Protein AF-A0A7C1CQV9-F1 (afdb_monomer)

Mean predicted aligned error: 13.87 Å

pLDDT: mean 83.76, std 14.32, range [41.75, 97.81]

Solvent-accessible surface area (backbone atoms only — not comparable to full-atom values): 8283 Å² total; per-residue (Å²): 138,82,91,84,84,80,84,78,80,85,78,78,76,77,83,82,77,67,69,61,56,64,52,52,55,51,50,52,54,51,50,52,50,51,52,53,53,49,50,49,51,52,50,48,46,59,56,59,54,47,44,45,69,68,44,59,84,56,42,35,58,52,53,32,51,52,46,27,70,76,68,66,46,50,72,71,54,33,54,54,48,32,52,50,39,46,56,49,49,54,55,48,54,51,51,48,61,68,47,44,63,57,54,52,51,52,52,52,49,52,50,51,60,52,43,72,77,42,54,74,76,52,31,59,57,44,52,65,50,46,56,58,50,46,49,67,78,54,56,81,80,129

Secondary structure (DSSP, 8-state):
------PPP---PPP---THHHHHHHHHHHHHHHHHHHHHHHHHIIIIIHHHHH-GGGHHHHHHHHHHHHHT--HHHHHHHHHHHHHHHHHHHHHHHHHHHHHHHHHHHHHHHHHHHS-HHHHHHHHHHHHHHHHHHSPPP-

Sequence (142 aa):
MNENTESMPATLAPPRRSWIRPLISGLIILFCGIIIGGATVLWFISSHVLEGLRTPEIVPQRLTNVMQHRLNLTPEQADRVLEIHNKYLERFLERRRQARPNIEKELDALQAEINAVLTPEQAEKWDKRFSRFRSLVLPPLP

Radius of gyration: 32.41 Å; Cα contacts (8 Å, |Δi|>4): 39; chains: 1; bounding box: 62×105×51 Å

Foldseek 3Di:
DDDDDDDDDPDDDDDPPPPVVVVVVVVVVVVVVCVVVVVVVVCCCVPPVVVCVVCVVCVLVVVLVVCCVVVVDDPVRSVVSSVVSVVVSVVV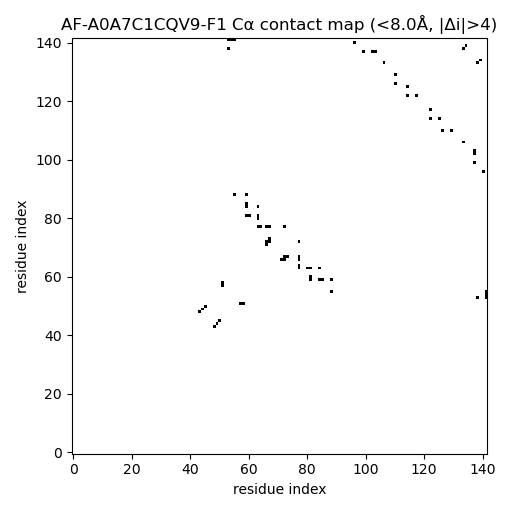LVVLVVCVVVVVVVLVVVLVVVLVPDDPVVNVVVVVVSVVVCCVVNPDRD

Structure (mmCIF, N/CA/C/O backbone):
data_AF-A0A7C1CQV9-F1
#
_entry.id   AF-A0A7C1CQV9-F1
#
loop_
_atom_site.group_PDB
_atom_site.id
_atom_site.type_symbol
_atom_site.label_atom_id
_atom_site.label_alt_id
_atom_site.label_comp_id
_atom_site.label_asym_id
_atom_site.label_entity_id
_atom_site.label_seq_id
_atom_site.pdbx_PDB_ins_code
_atom_site.Cartn_x
_atom_site.Cartn_y
_atom_site.Cartn_z
_atom_site.occupancy
_atom_site.B_iso_or_equiv
_atom_site.auth_seq_id
_atom_site.auth_comp_id
_atom_site.auth_asym_id
_atom_site.auth_atom_id
_atom_site.pdbx_PDB_model_num
ATOM 1 N N . MET A 1 1 ? 41.561 91.132 -11.838 1.00 41.75 1 MET A N 1
ATOM 2 C CA . MET A 1 1 ? 40.173 91.556 -11.590 1.00 41.75 1 MET A CA 1
ATOM 3 C C . MET A 1 1 ? 39.286 90.336 -11.785 1.00 41.75 1 MET A C 1
ATOM 5 O O . MET A 1 1 ? 39.268 89.805 -12.885 1.00 41.75 1 MET A O 1
ATOM 9 N N . ASN A 1 2 ? 38.629 89.935 -10.696 1.00 42.66 2 ASN A N 1
ATOM 10 C CA . ASN A 1 2 ? 37.432 89.095 -10.579 1.00 42.66 2 ASN A CA 1
ATOM 11 C C . ASN A 1 2 ? 37.582 87.568 -10.689 1.00 42.66 2 ASN A C 1
ATOM 13 O O . ASN A 1 2 ? 37.458 86.964 -11.749 1.00 42.66 2 ASN A O 1
ATOM 17 N N . GLU A 1 3 ? 37.772 86.987 -9.502 1.00 53.38 3 GLU A N 1
ATOM 18 C CA . GLU A 1 3 ? 37.253 85.689 -9.072 1.00 53.38 3 GLU A CA 1
ATOM 19 C C . GLU A 1 3 ? 35.739 85.613 -9.320 1.00 53.38 3 GLU A C 1
ATOM 21 O O . GLU A 1 3 ? 35.037 86.584 -9.042 1.00 53.38 3 GLU A O 1
ATOM 26 N N . ASN A 1 4 ? 35.267 84.489 -9.874 1.00 59.41 4 ASN A N 1
ATOM 27 C CA . ASN A 1 4 ? 33.981 83.831 -9.599 1.00 59.41 4 ASN A CA 1
ATOM 28 C C . ASN A 1 4 ? 33.737 82.749 -10.662 1.00 59.41 4 ASN A C 1
ATOM 30 O O . ASN A 1 4 ? 33.369 83.041 -11.799 1.00 59.41 4 ASN A O 1
ATOM 34 N N . THR A 1 5 ? 33.899 81.479 -10.293 1.00 54.16 5 THR A N 1
ATOM 35 C CA . THR A 1 5 ? 33.210 80.381 -10.985 1.00 54.16 5 THR A CA 1
ATOM 36 C C . THR A 1 5 ? 32.792 79.347 -9.947 1.00 54.16 5 THR A C 1
ATOM 38 O O . THR A 1 5 ? 33.559 78.484 -9.535 1.00 54.16 5 THR A O 1
ATOM 41 N N . GLU A 1 6 ? 31.586 79.595 -9.446 1.00 54.78 6 GLU A N 1
ATOM 42 C CA . GLU A 1 6 ? 30.568 78.678 -8.932 1.00 54.78 6 GLU A CA 1
ATOM 43 C C . GLU A 1 6 ? 30.984 77.219 -8.680 1.00 54.78 6 GLU A C 1
ATOM 45 O O . GLU A 1 6 ? 31.239 76.428 -9.589 1.00 54.78 6 GLU A O 1
ATOM 50 N N . SER A 1 7 ? 30.937 76.834 -7.406 1.00 59.88 7 SER A N 1
ATOM 51 C CA . SER A 1 7 ? 30.904 75.446 -6.964 1.00 59.88 7 SER A CA 1
ATOM 52 C C . SER A 1 7 ? 29.598 74.773 -7.408 1.00 59.88 7 SER A C 1
ATOM 54 O O . SER A 1 7 ? 28.506 75.140 -6.974 1.00 59.88 7 SER A O 1
ATOM 56 N N . MET A 1 8 ? 29.696 73.741 -8.249 1.00 56.47 8 MET A N 1
ATOM 57 C CA . MET A 1 8 ? 28.555 72.870 -8.539 1.00 56.47 8 MET A CA 1
ATOM 58 C C . MET A 1 8 ? 28.163 72.061 -7.289 1.00 56.47 8 MET A C 1
ATOM 60 O O . MET A 1 8 ? 29.043 71.493 -6.634 1.00 56.47 8 MET A O 1
ATOM 64 N N . PRO A 1 9 ? 26.866 71.947 -6.952 1.00 56.81 9 PRO A N 1
ATOM 65 C CA . PRO A 1 9 ? 26.432 71.131 -5.830 1.00 56.81 9 PRO A CA 1
ATOM 66 C C . PRO A 1 9 ? 26.601 69.648 -6.172 1.00 56.81 9 PRO A C 1
ATOM 68 O O . PRO A 1 9 ? 26.107 69.163 -7.190 1.00 56.81 9 PRO A O 1
ATOM 71 N N . ALA A 1 10 ? 27.284 68.912 -5.297 1.00 58.69 10 ALA A N 1
ATOM 72 C CA . ALA A 1 10 ? 27.374 67.462 -5.368 1.00 58.69 10 ALA A CA 1
ATOM 73 C C . ALA A 1 10 ? 25.968 66.844 -5.250 1.00 58.69 10 ALA A C 1
ATOM 75 O O . ALA A 1 10 ? 25.381 66.784 -4.169 1.00 58.69 10 ALA A O 1
ATOM 76 N N . THR A 1 11 ? 25.414 66.371 -6.365 1.00 56.12 11 THR A N 1
ATOM 77 C CA . THR A 1 11 ? 24.200 65.550 -6.385 1.00 56.12 11 THR A CA 1
ATOM 78 C C . THR A 1 11 ? 24.489 64.189 -5.754 1.00 56.12 11 THR A C 1
ATOM 80 O O . THR A 1 11 ? 25.087 63.313 -6.378 1.00 56.12 11 THR A O 1
ATOM 83 N N . LEU A 1 12 ? 24.053 63.999 -4.507 1.00 59.16 12 LEU A N 1
ATOM 84 C CA . LEU A 1 12 ? 24.010 62.695 -3.850 1.00 59.16 12 LEU A CA 1
ATOM 85 C C . LEU A 1 12 ? 22.932 61.832 -4.525 1.00 59.16 12 LEU A C 1
ATOM 87 O O . LEU A 1 12 ? 21.737 62.086 -4.376 1.00 59.16 12 LEU A O 1
ATOM 91 N N . ALA A 1 13 ? 23.340 60.810 -5.280 1.00 60.31 13 ALA A N 1
ATOM 92 C CA . ALA A 1 13 ? 22.415 59.807 -5.800 1.00 60.31 13 ALA A CA 1
ATOM 93 C C . ALA A 1 13 ? 21.761 59.039 -4.627 1.00 60.31 13 ALA A C 1
ATOM 95 O O . ALA A 1 13 ? 22.474 58.624 -3.707 1.00 60.31 13 ALA A O 1
ATOM 96 N N . PRO A 1 14 ? 20.431 58.820 -4.619 1.00 59.16 14 PRO A N 1
ATOM 97 C CA . PRO A 1 14 ? 19.772 58.136 -3.511 1.00 59.16 14 PRO A CA 1
ATOM 98 C C . PRO A 1 14 ? 20.195 56.658 -3.444 1.00 59.16 14 PRO A C 1
ATOM 100 O O . PRO A 1 14 ? 20.367 56.012 -4.485 1.00 59.16 14 PRO A O 1
ATOM 103 N N . PRO A 1 15 ? 20.334 56.072 -2.238 1.00 60.66 15 PRO A N 1
ATOM 104 C CA . PRO A 1 15 ? 20.719 54.676 -2.099 1.00 60.66 15 PRO A CA 1
ATOM 105 C C . PRO A 1 15 ? 19.626 53.774 -2.685 1.00 60.66 15 PRO A C 1
ATOM 107 O O . PRO A 1 15 ? 18.481 53.767 -2.228 1.00 60.66 15 PRO A O 1
ATOM 110 N N . ARG A 1 16 ? 19.980 52.974 -3.698 1.00 62.72 16 ARG A N 1
ATOM 111 C CA . ARG A 1 16 ? 19.117 51.926 -4.262 1.00 62.72 16 ARG A CA 1
ATOM 112 C C . ARG A 1 16 ? 18.839 50.865 -3.192 1.00 62.72 16 ARG A C 1
ATOM 114 O O . ARG A 1 16 ? 19.601 49.914 -3.023 1.00 62.72 16 ARG A O 1
ATOM 121 N N . ARG A 1 17 ? 17.745 51.027 -2.444 1.00 62.06 17 ARG A N 1
ATOM 122 C CA . ARG A 1 17 ? 17.281 50.063 -1.438 1.00 62.06 17 ARG A CA 1
ATOM 123 C C . ARG A 1 17 ? 16.933 48.747 -2.139 1.00 62.06 17 ARG A C 1
ATOM 125 O O . ARG A 1 17 ? 15.935 48.663 -2.847 1.00 62.06 17 ARG A O 1
ATOM 132 N N . SER A 1 18 ? 17.765 47.719 -1.972 1.00 66.81 18 SER A N 1
ATOM 133 C CA . SER A 1 18 ? 17.607 46.447 -2.687 1.00 66.81 18 SER A CA 1
ATOM 134 C C . SER A 1 18 ? 16.439 45.627 -2.120 1.00 66.81 18 SER A C 1
ATOM 136 O O . SER A 1 18 ? 16.614 44.826 -1.199 1.00 66.81 18 SER A O 1
ATOM 138 N N . TRP A 1 19 ? 15.245 45.791 -2.689 1.00 74.31 19 TRP A N 1
ATOM 139 C CA . TRP A 1 19 ? 14.051 44.993 -2.355 1.00 74.31 19 TRP A CA 1
ATOM 140 C C . TRP A 1 19 ? 14.198 43.498 -2.685 1.00 74.31 19 TRP A C 1
ATOM 142 O O . TRP A 1 19 ? 13.418 42.672 -2.230 1.00 74.31 19 TRP A O 1
ATOM 152 N N . ILE A 1 20 ? 15.247 43.136 -3.420 1.00 79.38 20 ILE A N 1
ATOM 153 C CA . ILE A 1 20 ? 15.579 41.757 -3.785 1.00 79.38 20 ILE A CA 1
ATOM 154 C C . ILE A 1 20 ? 16.012 40.936 -2.556 1.00 79.38 20 ILE A C 1
ATOM 156 O O . ILE A 1 20 ? 15.706 39.752 -2.466 1.00 79.38 20 ILE A O 1
ATOM 160 N N . ARG A 1 21 ? 16.677 41.555 -1.569 1.00 81.50 21 ARG A N 1
ATOM 161 C CA . ARG A 1 21 ? 17.145 40.865 -0.353 1.00 81.50 21 ARG A CA 1
ATOM 162 C C . ARG A 1 21 ? 16.005 40.262 0.489 1.00 81.50 21 ARG A C 1
ATOM 164 O O . ARG A 1 21 ? 16.077 39.065 0.752 1.00 81.50 21 ARG A O 1
ATOM 171 N N . PRO A 1 22 ? 14.946 41.006 0.869 1.00 86.31 22 PRO A N 1
ATOM 172 C CA . PRO A 1 22 ? 13.822 40.414 1.601 1.00 86.31 22 PRO A CA 1
ATOM 173 C C . PRO A 1 22 ? 13.032 39.394 0.765 1.00 86.31 22 PRO A C 1
ATOM 175 O O . PRO A 1 22 ? 12.518 38.429 1.322 1.00 86.31 22 PR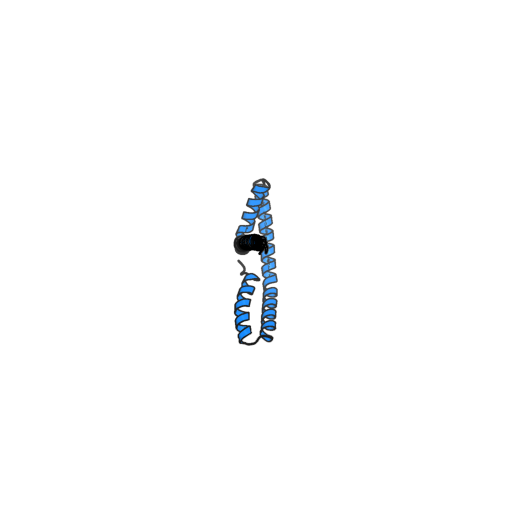O A O 1
ATOM 178 N N . LEU A 1 23 ? 12.986 39.555 -0.563 1.00 87.81 23 LEU A N 1
ATOM 179 C CA . LEU A 1 23 ? 12.379 38.585 -1.485 1.00 87.81 23 LEU A CA 1
ATOM 180 C C . LEU A 1 23 ? 13.101 37.230 -1.456 1.00 87.81 23 LEU A C 1
ATOM 182 O O . LEU A 1 23 ? 12.454 36.192 -1.334 1.00 87.81 23 LEU A O 1
ATOM 186 N N . ILE A 1 24 ? 14.437 37.236 -1.503 1.00 87.81 24 ILE A N 1
ATOM 187 C CA . ILE A 1 24 ? 15.251 36.014 -1.404 1.00 87.81 24 ILE A CA 1
ATOM 188 C C . ILE A 1 24 ? 15.062 35.352 -0.035 1.00 87.81 24 ILE A C 1
ATOM 190 O O . ILE A 1 24 ? 14.866 34.141 0.033 1.00 87.81 24 ILE A O 1
ATOM 194 N N . SER A 1 25 ? 15.064 36.129 1.052 1.00 87.12 25 SER A N 1
ATOM 195 C CA . SER A 1 25 ? 14.816 35.594 2.396 1.00 87.12 25 SER A CA 1
ATOM 196 C C . SER A 1 25 ? 13.433 34.943 2.513 1.00 87.12 25 SER A C 1
ATOM 198 O O . SER A 1 25 ? 13.325 33.850 3.064 1.00 87.12 25 SER A O 1
ATOM 200 N N . GLY A 1 26 ? 12.391 35.561 1.947 1.00 90.81 26 GLY A N 1
ATOM 201 C CA . GLY A 1 26 ? 11.046 34.981 1.910 1.00 90.81 26 GLY A CA 1
ATOM 202 C C . GLY A 1 26 ? 10.984 33.676 1.112 1.00 90.81 26 GLY A C 1
ATOM 203 O O . GLY A 1 26 ? 10.376 32.706 1.563 1.00 90.81 26 GLY A O 1
ATOM 204 N N . LEU A 1 27 ? 11.669 33.617 -0.034 1.00 92.00 27 LEU A N 1
ATOM 205 C CA . LEU A 1 27 ? 11.717 32.420 -0.873 1.00 92.00 27 LEU A CA 1
ATOM 206 C C . LEU A 1 27 ? 12.429 31.254 -0.170 1.00 92.00 27 LEU A C 1
ATOM 208 O O . LEU A 1 27 ? 11.948 30.126 -0.220 1.00 92.00 27 LEU A O 1
ATOM 212 N N . ILE A 1 28 ? 13.533 31.523 0.535 1.00 92.38 28 ILE A N 1
ATOM 213 C CA . ILE A 1 28 ? 14.255 30.502 1.311 1.00 92.38 28 ILE A CA 1
ATOM 214 C C . ILE A 1 28 ? 13.357 29.920 2.409 1.00 92.38 28 ILE A C 1
ATOM 216 O O . ILE A 1 28 ? 13.280 28.702 2.550 1.00 92.38 28 ILE A O 1
ATOM 220 N N . ILE A 1 29 ? 12.632 30.766 3.151 1.00 93.75 29 ILE A N 1
ATOM 221 C CA . ILE A 1 29 ? 11.707 30.309 4.201 1.00 93.75 29 ILE A CA 1
ATOM 222 C C . ILE A 1 29 ? 10.592 29.439 3.603 1.00 93.75 29 ILE A C 1
ATOM 224 O O . ILE A 1 29 ? 10.278 28.383 4.155 1.00 93.75 29 ILE A O 1
ATOM 228 N N . LEU A 1 30 ? 10.034 29.838 2.456 1.00 92.44 30 LEU A N 1
ATOM 229 C CA . LEU A 1 30 ? 9.014 29.064 1.748 1.00 92.44 30 LEU A CA 1
ATOM 230 C C . LEU A 1 30 ? 9.535 27.675 1.348 1.00 92.44 30 LEU A C 1
ATOM 232 O O . LEU A 1 30 ? 8.874 26.671 1.610 1.00 92.44 30 LEU A O 1
ATOM 236 N N . PHE A 1 31 ? 10.731 27.603 0.758 1.00 93.00 31 PHE A N 1
ATOM 237 C CA . PHE A 1 31 ? 11.340 26.331 0.365 1.00 93.00 31 PHE A CA 1
ATOM 238 C C . PHE A 1 31 ? 11.620 25.428 1.565 1.00 93.00 31 PHE A C 1
ATOM 240 O O . PHE A 1 31 ? 11.313 24.238 1.509 1.00 93.00 31 PHE A O 1
ATOM 247 N N . CYS A 1 32 ? 12.129 25.980 2.668 1.00 91.06 32 CYS A N 1
ATOM 248 C CA . CYS A 1 32 ? 12.303 25.224 3.906 1.00 91.06 32 CYS A CA 1
ATOM 249 C C . CYS A 1 32 ? 10.967 24.658 4.406 1.00 91.06 32 CYS A C 1
ATOM 251 O O . CYS A 1 32 ? 10.898 23.483 4.761 1.00 91.06 32 CYS A O 1
ATOM 253 N N . GLY A 1 33 ? 9.893 25.452 4.365 1.00 89.75 33 GLY A N 1
ATOM 254 C CA . GLY A 1 33 ? 8.548 25.004 4.729 1.00 89.75 33 GLY A CA 1
ATOM 255 C C . GLY A 1 33 ? 8.028 23.866 3.844 1.00 89.75 33 GLY A C 1
ATOM 256 O O . GLY A 1 33 ? 7.504 22.884 4.363 1.00 89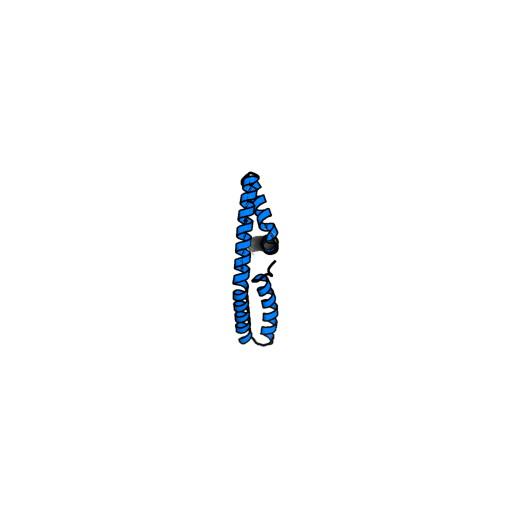.75 33 GLY A O 1
ATOM 257 N N . ILE A 1 34 ? 8.220 23.953 2.523 1.00 91.94 34 ILE A N 1
ATOM 258 C CA . ILE A 1 34 ? 7.813 22.904 1.572 1.00 91.94 34 ILE A CA 1
ATOM 259 C C . ILE A 1 34 ? 8.599 21.613 1.808 1.00 91.94 34 ILE A C 1
ATOM 261 O O . ILE A 1 34 ? 8.011 20.534 1.807 1.00 91.94 34 ILE A O 1
ATOM 265 N N . ILE A 1 35 ? 9.912 21.708 2.034 1.00 92.50 35 ILE A N 1
ATOM 266 C CA . ILE A 1 35 ? 10.753 20.531 2.281 1.00 92.50 35 ILE A CA 1
ATOM 267 C C . ILE A 1 35 ? 10.352 19.856 3.591 1.00 92.50 35 ILE A C 1
ATOM 269 O O . ILE A 1 35 ? 10.147 18.644 3.603 1.00 92.50 35 ILE A O 1
ATOM 273 N N . ILE A 1 36 ? 10.195 20.623 4.673 1.00 91.50 36 ILE A N 1
ATOM 274 C CA . ILE A 1 36 ? 9.804 20.080 5.978 1.00 91.50 36 ILE A CA 1
ATOM 275 C C . ILE A 1 36 ? 8.399 19.474 5.891 1.00 91.50 36 ILE A C 1
ATOM 277 O O . ILE A 1 36 ? 8.220 18.307 6.224 1.00 91.50 36 ILE A O 1
ATOM 281 N N . GLY A 1 37 ? 7.420 20.221 5.372 1.00 87.56 37 GLY A N 1
ATOM 282 C CA . GLY A 1 37 ? 6.042 19.748 5.241 1.00 87.56 37 GLY A CA 1
ATOM 283 C C . GLY A 1 37 ? 5.923 18.519 4.337 1.00 87.56 37 GLY A C 1
ATOM 284 O O . GLY A 1 37 ? 5.272 17.541 4.702 1.00 87.56 37 GLY A O 1
ATOM 285 N N . GLY A 1 38 ? 6.606 18.525 3.190 1.00 87.81 38 GLY A N 1
ATOM 286 C CA . GLY A 1 38 ? 6.646 17.393 2.267 1.00 87.81 38 GLY A CA 1
ATOM 287 C C . GLY A 1 38 ? 7.293 16.158 2.891 1.00 87.81 38 GLY A C 1
ATOM 288 O O . GLY A 1 38 ? 6.732 15.066 2.807 1.00 87.81 38 GLY A O 1
ATOM 289 N N . ALA A 1 39 ? 8.426 16.324 3.579 1.00 83.25 39 ALA A N 1
ATOM 290 C CA . ALA A 1 39 ? 9.093 15.231 4.280 1.00 83.25 39 ALA A CA 1
ATOM 291 C C . ALA A 1 39 ? 8.208 14.638 5.384 1.00 83.25 39 ALA A C 1
ATOM 293 O O . ALA A 1 39 ? 8.107 13.418 5.485 1.00 83.25 39 ALA A O 1
ATOM 294 N N . THR A 1 40 ? 7.513 15.471 6.165 1.00 83.19 40 THR A N 1
ATOM 295 C CA . THR A 1 40 ? 6.583 15.008 7.204 1.00 83.19 40 THR A CA 1
ATOM 296 C C . THR A 1 40 ? 5.419 14.214 6.616 1.00 83.19 40 THR A C 1
ATOM 298 O O . THR A 1 40 ? 5.101 13.141 7.124 1.00 83.19 40 THR A O 1
ATOM 301 N N . VAL A 1 41 ? 4.804 14.692 5.530 1.00 85.88 41 VAL A N 1
ATOM 302 C CA . VAL A 1 41 ? 3.688 13.990 4.873 1.00 85.88 41 VAL A CA 1
ATOM 303 C C . VAL A 1 41 ? 4.146 12.652 4.295 1.00 85.88 41 VAL A C 1
ATOM 305 O O . VAL A 1 41 ? 3.501 11.629 4.525 1.00 85.88 41 VAL A O 1
ATOM 308 N N . LEU A 1 42 ? 5.280 12.627 3.591 1.00 81.19 42 LEU A N 1
ATOM 309 C CA . LEU A 1 42 ? 5.831 11.392 3.030 1.00 81.19 42 LEU A CA 1
ATOM 310 C C . LEU A 1 42 ? 6.220 10.394 4.128 1.00 81.19 42 LEU A C 1
ATOM 312 O O . LEU A 1 42 ? 5.920 9.203 4.014 1.00 81.19 42 LEU A O 1
ATOM 316 N N . TRP A 1 43 ? 6.840 10.868 5.211 1.00 82.94 43 TRP A N 1
ATOM 317 C CA . TRP A 1 43 ? 7.182 10.044 6.370 1.00 82.94 43 TRP A CA 1
ATOM 318 C C . TRP A 1 43 ? 5.935 9.483 7.066 1.00 82.94 43 TRP A C 1
ATOM 320 O O . TRP A 1 43 ? 5.898 8.297 7.382 1.00 82.94 43 TRP A O 1
ATOM 330 N N . PHE A 1 44 ? 4.877 10.277 7.238 1.00 78.56 44 PHE A N 1
ATOM 331 C CA . PHE A 1 44 ? 3.621 9.817 7.837 1.00 78.56 44 PHE A CA 1
ATOM 332 C C . PHE A 1 44 ? 2.912 8.761 6.974 1.00 78.56 44 PHE A C 1
ATOM 334 O O . PHE A 1 44 ? 2.494 7.723 7.485 1.00 78.56 44 PHE A O 1
ATOM 341 N N . ILE A 1 45 ? 2.826 8.973 5.657 1.00 74.44 45 ILE A N 1
ATOM 342 C CA . ILE A 1 45 ? 2.209 8.008 4.731 1.00 74.44 45 ILE A CA 1
ATOM 343 C C . ILE A 1 45 ? 2.998 6.690 4.722 1.00 74.44 45 ILE A C 1
ATOM 345 O O . ILE A 1 45 ? 2.419 5.610 4.850 1.00 74.44 45 ILE A O 1
ATOM 349 N N . SER A 1 46 ? 4.323 6.774 4.596 1.00 70.88 46 SER A N 1
ATOM 350 C CA . SER A 1 46 ? 5.191 5.593 4.526 1.00 70.88 46 SER A CA 1
ATOM 351 C C . SER A 1 46 ? 5.265 4.808 5.835 1.00 70.88 46 SER A C 1
ATOM 353 O O . SER A 1 46 ? 5.320 3.585 5.782 1.00 70.88 46 SER A O 1
ATOM 355 N N . SER A 1 47 ? 5.236 5.472 6.992 1.00 63.53 47 SER A N 1
ATOM 356 C CA . SER A 1 47 ? 5.283 4.789 8.290 1.00 63.53 47 SER A CA 1
ATOM 357 C C . SER A 1 47 ? 3.914 4.276 8.723 1.00 63.53 47 SER A C 1
ATOM 359 O O . SER A 1 47 ? 3.785 3.111 9.052 1.00 63.53 47 SER A O 1
ATOM 361 N N . HIS A 1 48 ? 2.858 5.091 8.684 1.00 58.53 48 HIS A N 1
ATOM 362 C CA . HIS A 1 48 ? 1.594 4.716 9.328 1.00 58.53 48 HIS A CA 1
ATOM 363 C C . HIS A 1 48 ? 0.609 4.020 8.388 1.00 58.53 48 HIS A C 1
ATOM 365 O O . HIS A 1 48 ? -0.064 3.069 8.787 1.00 58.53 48 HIS A O 1
ATOM 371 N N . VAL A 1 49 ? 0.510 4.470 7.134 1.00 59.38 49 VAL A N 1
ATOM 372 C CA . VAL A 1 49 ? -0.444 3.888 6.175 1.00 59.38 49 VAL A CA 1
ATOM 373 C C . VAL A 1 49 ? 0.128 2.607 5.577 1.00 59.38 49 VAL A C 1
ATOM 375 O O . VAL A 1 49 ? -0.571 1.599 5.482 1.00 59.38 49 VAL A O 1
ATOM 378 N N . LEU A 1 50 ? 1.414 2.617 5.219 1.00 59.28 50 LEU A N 1
ATOM 379 C CA . LEU A 1 50 ? 2.054 1.460 4.598 1.00 59.28 50 LEU A CA 1
ATOM 380 C C . LEU A 1 50 ? 2.309 0.312 5.590 1.00 59.28 50 LEU A C 1
ATOM 382 O O . LEU A 1 50 ? 2.183 -0.846 5.197 1.00 59.28 50 LEU A O 1
ATOM 386 N N . GLU A 1 51 ? 2.607 0.592 6.867 1.00 57.94 51 GLU A N 1
ATOM 387 C CA . GLU A 1 51 ? 2.687 -0.463 7.893 1.00 57.94 51 GLU A CA 1
ATOM 388 C C . GLU A 1 51 ? 1.319 -1.087 8.175 1.00 57.94 51 GLU A C 1
ATOM 390 O O . GLU A 1 51 ? 1.226 -2.308 8.261 1.00 57.94 51 GLU A O 1
ATOM 395 N N . GLY A 1 52 ? 0.238 -0.297 8.210 1.00 56.34 52 GLY A N 1
ATOM 396 C CA . GLY A 1 52 ? -1.124 -0.836 8.329 1.00 56.34 52 GLY A CA 1
ATOM 397 C C . GLY A 1 52 ? -1.503 -1.779 7.179 1.00 56.34 52 GLY A C 1
ATOM 398 O O . GLY A 1 52 ? -2.236 -2.742 7.380 1.00 56.34 52 GLY A O 1
ATOM 399 N N . LEU A 1 53 ? -0.952 -1.557 5.982 1.00 56.00 53 LEU A N 1
ATOM 400 C CA . LEU A 1 53 ? -1.106 -2.461 4.837 1.00 56.00 53 LEU A CA 1
ATOM 401 C C . LEU A 1 53 ? -0.208 -3.711 4.915 1.00 56.00 53 LEU A C 1
ATOM 403 O O . LEU A 1 53 ? -0.501 -4.704 4.244 1.00 56.00 53 LEU A O 1
ATOM 407 N N . ARG A 1 54 ? 0.873 -3.678 5.709 1.00 59.84 54 ARG A N 1
ATOM 408 C CA . ARG A 1 54 ? 1.794 -4.809 5.930 1.00 59.84 54 ARG A CA 1
ATOM 409 C C . ARG A 1 54 ? 1.356 -5.731 7.068 1.00 59.84 54 ARG A C 1
ATOM 411 O O . ARG A 1 54 ? 1.623 -6.922 6.977 1.00 59.84 54 ARG A O 1
ATOM 418 N N . THR A 1 55 ? 0.656 -5.222 8.081 1.00 65.00 55 THR A N 1
ATOM 419 C CA . THR A 1 55 ? 0.086 -6.010 9.194 1.00 65.00 55 THR A CA 1
ATOM 420 C C . THR A 1 55 ? -1.447 -5.940 9.187 1.00 65.00 55 THR A C 1
ATOM 422 O O . THR A 1 55 ? -2.052 -5.311 10.061 1.00 65.00 55 THR A O 1
ATOM 425 N N . PRO A 1 56 ? -2.108 -6.584 8.201 1.00 65.12 56 PRO A N 1
ATOM 426 C CA . PRO A 1 56 ? -3.557 -6.500 8.034 1.00 65.12 56 PRO A CA 1
ATOM 427 C C . PRO A 1 56 ? -4.337 -6.992 9.259 1.00 65.12 56 PRO A C 1
ATOM 429 O O . PRO A 1 56 ? -5.407 -6.462 9.532 1.00 65.12 56 PRO A O 1
ATOM 432 N N . GLU A 1 57 ? -3.793 -7.934 10.036 1.00 69.31 57 GLU A N 1
ATOM 433 C CA . GLU A 1 57 ? -4.463 -8.500 11.218 1.00 69.31 57 GLU A CA 1
ATOM 434 C C . GLU A 1 57 ? -4.713 -7.486 12.345 1.00 69.31 57 GLU A C 1
ATOM 436 O O . GLU A 1 57 ? -5.666 -7.622 13.106 1.00 69.31 57 GLU A O 1
ATOM 441 N N . ILE A 1 58 ? -3.902 -6.428 12.447 1.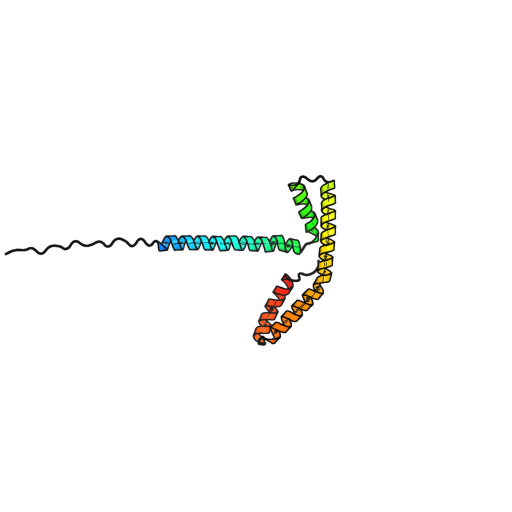00 72.94 58 ILE A N 1
ATOM 442 C CA . ILE A 1 58 ? -4.005 -5.447 13.542 1.00 72.94 58 ILE A CA 1
ATOM 443 C C . ILE A 1 58 ? -4.995 -4.317 13.184 1.00 72.94 58 ILE A C 1
ATOM 445 O O . ILE A 1 58 ? -5.456 -3.568 14.053 1.00 72.94 58 ILE A O 1
ATOM 449 N N . VAL A 1 59 ? -5.356 -4.185 11.902 1.00 81.75 59 VAL A N 1
ATOM 450 C CA . VAL A 1 59 ? -6.197 -3.092 11.388 1.00 81.75 59 VAL A CA 1
ATOM 451 C C . VAL A 1 59 ? -7.632 -3.135 11.935 1.00 81.75 59 VAL A C 1
ATOM 453 O O . VAL A 1 59 ? -8.080 -2.090 12.416 1.00 81.75 59 VAL A O 1
ATOM 456 N N . PRO A 1 60 ? -8.350 -4.279 11.943 1.00 86.12 60 PRO A N 1
ATOM 457 C CA . PRO A 1 60 ? -9.712 -4.355 12.475 1.00 86.12 60 PRO A CA 1
ATOM 458 C C . PRO A 1 60 ? -9.800 -3.912 13.934 1.00 86.12 60 PRO A C 1
ATOM 460 O O . PRO A 1 60 ? -10.670 -3.114 14.285 1.00 86.12 60 PRO A O 1
ATOM 463 N N . GLN A 1 61 ? -8.857 -4.358 14.769 1.00 87.50 61 GLN A N 1
ATOM 464 C CA . GLN A 1 61 ? -8.839 -4.019 16.190 1.00 87.50 61 GLN A CA 1
ATOM 465 C C . GLN A 1 61 ? -8.542 -2.534 16.411 1.00 87.50 61 GLN A C 1
ATOM 467 O O . GLN A 1 61 ? -9.258 -1.860 17.149 1.00 87.50 61 GLN A O 1
ATOM 472 N N . ARG A 1 62 ? -7.518 -1.986 15.739 1.00 87.25 62 ARG A N 1
ATOM 473 C CA . ARG A 1 62 ? -7.177 -0.557 15.855 1.00 87.25 62 ARG A CA 1
ATOM 474 C C . ARG A 1 62 ? -8.322 0.336 15.394 1.00 87.25 62 ARG A C 1
ATOM 476 O O . ARG A 1 62 ? -8.640 1.307 16.076 1.00 87.25 62 ARG A O 1
ATOM 483 N N . LEU A 1 63 ? -8.944 0.012 14.261 1.00 87.75 63 LEU A N 1
ATOM 484 C CA . LEU A 1 63 ? -10.033 0.812 13.708 1.00 87.75 63 LEU A CA 1
ATOM 485 C C . LEU A 1 63 ? -11.268 0.764 14.611 1.00 87.75 63 LEU A C 1
ATOM 487 O O . LEU A 1 63 ? -11.853 1.806 14.902 1.00 87.75 63 LEU A O 1
ATOM 491 N N . THR A 1 64 ? -11.598 -0.421 15.128 1.00 91.44 64 THR A N 1
ATOM 492 C CA . THR A 1 64 ? -12.693 -0.595 16.088 1.00 91.44 64 THR A CA 1
ATOM 493 C C . THR A 1 64 ? -12.427 0.179 17.376 1.00 91.44 64 THR A C 1
ATOM 495 O O . THR A 1 64 ? -13.301 0.922 17.809 1.00 91.44 64 THR A O 1
ATOM 498 N N . ASN A 1 65 ? -11.212 0.121 17.935 1.00 89.94 65 ASN A N 1
ATOM 499 C CA . ASN A 1 65 ? -10.854 0.888 19.131 1.00 89.94 65 ASN A CA 1
ATOM 500 C C . ASN A 1 65 ? -11.003 2.400 18.898 1.00 89.94 65 ASN A C 1
ATOM 502 O O . ASN A 1 65 ? -11.566 3.104 19.734 1.00 89.94 65 ASN A O 1
ATOM 506 N N . VAL A 1 66 ? -10.544 2.919 17.753 1.00 91.44 66 VAL A N 1
ATOM 507 C CA . VAL A 1 66 ? -10.707 4.342 17.408 1.00 91.44 66 VAL A CA 1
ATOM 508 C C . VAL A 1 66 ? -12.186 4.715 17.294 1.00 91.44 66 VAL A C 1
ATOM 510 O O . VAL A 1 66 ? -12.589 5.762 17.802 1.00 91.44 66 VAL A O 1
ATOM 513 N N . MET A 1 67 ? -13.003 3.871 16.662 1.00 91.00 67 MET A N 1
ATOM 514 C CA . MET A 1 67 ? -14.447 4.094 16.553 1.00 91.00 67 MET A CA 1
ATOM 515 C C . MET A 1 67 ? -15.139 4.032 17.912 1.00 91.00 67 MET A C 1
ATOM 517 O O . MET A 1 67 ? -15.968 4.891 18.194 1.00 91.00 67 MET A O 1
ATOM 521 N N . GLN A 1 68 ? -14.758 3.089 18.772 1.00 93.50 68 GLN A N 1
ATOM 522 C CA . GLN A 1 68 ? -15.291 2.966 20.123 1.00 93.50 68 GLN A CA 1
ATOM 523 C C . GL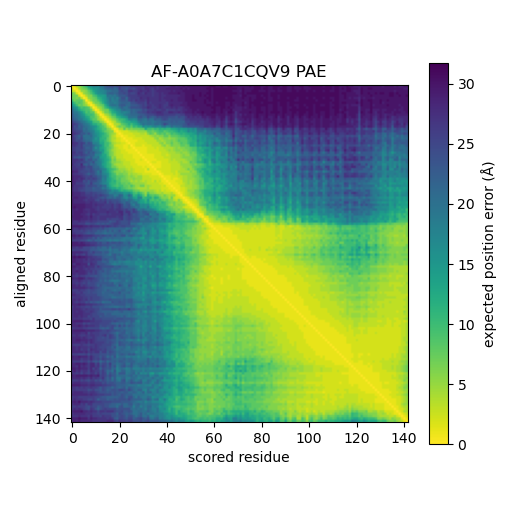N A 1 68 ? -15.084 4.255 20.920 1.00 93.50 68 GLN A C 1
ATOM 525 O O . GLN A 1 68 ? -16.039 4.764 21.495 1.00 93.50 68 GLN A O 1
ATOM 530 N N . HIS A 1 69 ? -13.881 4.836 20.875 1.00 93.38 69 HIS A N 1
ATOM 531 C CA . HIS A 1 69 ? -13.581 6.086 21.580 1.00 93.38 69 HIS A CA 1
ATOM 532 C C . HIS A 1 69 ? -14.261 7.307 20.947 1.00 93.38 69 HIS A C 1
ATOM 534 O O . HIS A 1 69 ? -14.725 8.192 21.655 1.00 93.38 69 HIS A O 1
ATOM 540 N N . ARG A 1 70 ? -14.314 7.390 19.610 1.00 94.75 70 ARG A N 1
ATOM 541 C CA . ARG A 1 70 ? -14.870 8.565 18.914 1.00 94.75 70 ARG A CA 1
ATOM 542 C C . ARG A 1 70 ? -16.393 8.599 18.891 1.00 94.75 70 ARG A C 1
ATOM 544 O O . ARG A 1 70 ? -16.964 9.682 18.816 1.00 94.75 70 ARG A O 1
ATOM 551 N N . LEU A 1 71 ? -17.030 7.432 18.904 1.00 96.19 71 LEU A N 1
ATOM 552 C CA . LEU A 1 71 ? -18.481 7.281 18.798 1.00 96.19 71 LEU A CA 1
ATOM 553 C C . LEU A 1 71 ? -19.122 6.823 20.113 1.00 96.19 71 LEU A C 1
ATOM 555 O O . LEU A 1 71 ? -20.339 6.690 20.159 1.00 96.19 71 LEU A O 1
ATOM 559 N N . ASN A 1 72 ? -18.324 6.603 21.166 1.00 95.62 72 ASN A N 1
ATOM 560 C CA . ASN A 1 72 ? -18.761 6.063 22.456 1.00 95.62 72 ASN A CA 1
ATOM 561 C C . ASN A 1 72 ? -19.563 4.760 22.300 1.00 95.62 72 ASN A C 1
ATOM 563 O O . ASN A 1 72 ? -20.659 4.626 22.841 1.00 95.62 72 ASN A O 1
ATOM 567 N N . LEU A 1 73 ? -19.028 3.815 21.520 1.00 95.00 73 LEU A N 1
ATOM 568 C CA . LEU A 1 73 ? -19.693 2.530 21.292 1.00 95.00 73 LEU A CA 1
ATOM 569 C C . LEU A 1 73 ? -19.755 1.721 22.595 1.00 95.00 73 LEU A C 1
ATOM 571 O O . LEU A 1 73 ? -18.768 1.662 23.336 1.00 95.00 73 LEU A O 1
ATOM 575 N N . THR A 1 74 ? -20.883 1.050 22.844 1.00 96.62 74 THR A N 1
ATOM 576 C CA . THR A 1 74 ? -20.960 0.042 23.915 1.00 96.62 74 THR A CA 1
ATOM 577 C C . THR A 1 74 ? -20.046 -1.147 23.591 1.00 96.62 74 THR A C 1
ATOM 579 O O . THR A 1 74 ? -19.682 -1.330 22.423 1.00 96.62 74 THR A O 1
ATOM 582 N N . PRO A 1 75 ? -19.669 -1.978 24.581 1.00 94.56 75 PRO A N 1
ATOM 583 C CA . PRO A 1 75 ? -18.884 -3.186 24.324 1.00 94.56 75 PRO A CA 1
ATOM 584 C C . PRO A 1 75 ? -19.506 -4.076 23.239 1.00 94.56 75 PRO A C 1
ATOM 586 O O . PRO A 1 75 ? -18.828 -4.468 22.296 1.00 94.56 75 PRO A O 1
ATOM 589 N N . GLU A 1 76 ? -20.823 -4.276 23.282 1.00 95.69 76 GLU A N 1
ATOM 590 C CA . GLU A 1 76 ? -21.548 -5.114 22.321 1.00 95.69 76 GLU A CA 1
ATOM 591 C C . GLU A 1 76 ? -21.532 -4.511 20.907 1.00 95.69 76 GLU A C 1
ATOM 593 O O . GLU A 1 76 ? -21.426 -5.222 19.905 1.00 95.69 76 GLU A O 1
ATOM 598 N N . GLN A 1 77 ? -21.620 -3.180 20.801 1.00 95.62 77 GLN A N 1
ATOM 599 C CA . GLN A 1 77 ? -21.490 -2.483 19.521 1.00 95.62 77 GLN A CA 1
ATOM 600 C C . GLN A 1 77 ? -20.065 -2.579 18.970 1.00 95.62 77 GLN A C 1
ATOM 602 O O . GLN A 1 77 ? -19.893 -2.776 17.767 1.00 95.62 77 GLN A O 1
ATOM 607 N N . ALA A 1 78 ? -19.052 -2.444 19.828 1.00 94.81 78 ALA A N 1
ATOM 608 C CA . ALA A 1 78 ? -17.653 -2.567 19.440 1.00 94.81 78 ALA A CA 1
ATOM 609 C C . ALA A 1 78 ? -17.345 -3.980 18.918 1.00 94.81 78 ALA A C 1
ATOM 611 O O . ALA A 1 78 ? -16.766 -4.103 17.838 1.00 94.81 78 ALA A O 1
ATOM 612 N N . ASP A 1 79 ? -17.824 -5.025 19.597 1.00 96.06 79 ASP A N 1
ATOM 613 C CA . ASP A 1 79 ? -17.680 -6.416 19.149 1.00 96.06 79 ASP A CA 1
ATOM 614 C C . ASP A 1 79 ? -18.318 -6.625 17.772 1.00 96.06 79 ASP A C 1
ATOM 616 O O . ASP A 1 79 ? -17.706 -7.186 16.858 1.00 96.06 79 ASP A O 1
ATOM 620 N N . ARG A 1 80 ? -19.522 -6.080 17.561 1.00 96.12 80 ARG A N 1
ATOM 621 C CA . ARG A 1 80 ? -20.193 -6.194 16.264 1.00 96.12 80 ARG A CA 1
ATOM 622 C C . ARG A 1 80 ? -19.460 -5.444 15.151 1.00 96.12 80 ARG A C 1
ATOM 624 O O . ARG A 1 80 ? -19.415 -5.920 14.015 1.00 96.12 80 ARG A O 1
ATOM 631 N N . VAL A 1 81 ? -18.883 -4.280 15.447 1.00 95.06 81 VAL A N 1
ATOM 632 C CA . VAL A 1 81 ? -18.053 -3.528 14.492 1.00 95.06 81 VAL A CA 1
ATOM 633 C C . VAL A 1 81 ? -16.767 -4.291 14.166 1.00 95.06 81 VAL A C 1
ATOM 635 O O . VAL A 1 81 ? -16.386 -4.352 12.994 1.00 95.06 81 VAL A O 1
ATOM 638 N N . LEU A 1 82 ? -16.134 -4.922 15.158 1.00 94.62 82 LEU A N 1
ATOM 639 C CA . LEU A 1 82 ? -14.946 -5.750 14.957 1.00 94.62 82 LEU A CA 1
ATOM 640 C C . LEU A 1 82 ? -15.230 -6.918 14.007 1.00 94.62 82 LEU A C 1
ATOM 642 O O . LEU A 1 82 ? -14.489 -7.120 13.044 1.00 94.62 82 LEU A O 1
ATOM 646 N N . GLU A 1 83 ? -16.331 -7.641 14.217 1.00 95.62 83 GLU A N 1
ATOM 647 C CA . GLU A 1 83 ? -16.766 -8.719 13.321 1.00 95.62 83 GLU A CA 1
ATOM 648 C C . GLU A 1 83 ? -16.971 -8.231 11.879 1.00 95.62 83 GLU A C 1
ATOM 650 O O . GLU A 1 83 ? -16.560 -8.897 10.923 1.00 95.62 83 GLU A O 1
ATOM 655 N N . ILE A 1 84 ? -17.582 -7.053 11.702 1.00 94.69 84 ILE A N 1
ATOM 656 C CA . ILE A 1 84 ? -17.775 -6.448 10.379 1.00 94.69 84 ILE A CA 1
ATOM 657 C C . ILE A 1 84 ? -16.419 -6.156 9.730 1.00 94.69 84 ILE A C 1
ATOM 659 O O . ILE A 1 84 ? -16.207 -6.532 8.574 1.00 94.69 84 ILE A O 1
ATOM 663 N N . HIS A 1 85 ? -15.490 -5.525 10.453 1.00 94.00 85 HIS A N 1
ATOM 664 C CA . HIS A 1 85 ? -14.153 -5.247 9.934 1.00 94.00 85 HIS A CA 1
ATOM 665 C C . HIS A 1 85 ? -13.409 -6.528 9.542 1.00 94.00 85 HIS A C 1
ATOM 667 O O . HIS A 1 85 ? -12.870 -6.583 8.436 1.00 94.00 85 HIS A O 1
ATOM 673 N N . ASN A 1 86 ? -13.440 -7.569 10.380 1.00 92.31 86 ASN A N 1
ATOM 674 C CA . ASN A 1 86 ? -12.811 -8.863 10.093 1.00 92.31 86 ASN A CA 1
ATOM 675 C C . ASN A 1 86 ? -13.376 -9.500 8.818 1.00 92.31 86 ASN A C 1
ATOM 677 O O . ASN A 1 86 ? -12.626 -9.826 7.897 1.00 92.31 86 ASN A O 1
ATOM 681 N N . LYS A 1 87 ? -14.706 -9.565 8.696 1.00 93.94 87 LYS A N 1
ATOM 682 C CA . LYS A 1 87 ? -15.377 -10.092 7.500 1.00 93.94 87 LYS A CA 1
ATOM 683 C C . LYS A 1 87 ? -14.948 -9.363 6.225 1.00 93.94 87 LYS A C 1
ATOM 685 O O . LYS A 1 87 ? -14.764 -9.979 5.173 1.00 93.94 87 LYS A O 1
ATOM 690 N N . TYR A 1 88 ? -14.841 -8.036 6.267 1.00 91.94 88 TYR A N 1
ATOM 691 C CA . TYR A 1 88 ? -14.440 -7.266 5.089 1.00 91.94 88 TYR A CA 1
ATOM 692 C C . TYR A 1 88 ? -12.942 -7.353 4.799 1.00 91.94 88 TYR A C 1
ATOM 694 O O . TYR A 1 88 ? -12.575 -7.353 3.620 1.00 91.94 88 TYR A O 1
ATOM 702 N N . LEU A 1 89 ? -12.102 -7.485 5.827 1.00 89.94 89 LEU A N 1
ATOM 703 C CA . LEU A 1 89 ? -10.676 -7.740 5.668 1.00 89.94 89 LEU A CA 1
ATOM 704 C C . LEU A 1 89 ? -10.438 -9.070 4.945 1.00 89.94 89 LEU A C 1
ATOM 706 O O . LEU A 1 89 ? -9.735 -9.086 3.938 1.00 89.94 89 LEU A O 1
ATOM 710 N N . GLU A 1 90 ? -11.085 -10.154 5.377 1.00 91.00 90 GLU A N 1
ATOM 711 C CA . GLU A 1 90 ? -10.995 -11.460 4.711 1.00 91.00 90 GLU A CA 1
ATOM 712 C C . GLU A 1 90 ? -11.415 -11.379 3.240 1.00 91.00 90 GLU A C 1
ATOM 714 O O . GLU A 1 90 ? -10.691 -11.828 2.350 1.00 91.00 90 GLU A O 1
ATOM 719 N N . ARG A 1 91 ? -12.550 -10.725 2.953 1.00 92.38 91 ARG A N 1
ATOM 720 C CA . ARG A 1 91 ? -13.016 -10.516 1.570 1.00 92.38 91 ARG A CA 1
ATOM 721 C C . ARG A 1 91 ? -12.032 -9.697 0.739 1.00 92.38 91 ARG A C 1
ATOM 723 O O . ARG A 1 91 ? -11.925 -9.913 -0.468 1.00 92.38 91 ARG A O 1
ATOM 730 N N . PHE A 1 92 ? -11.363 -8.718 1.341 1.00 89.12 92 PHE A N 1
ATOM 731 C CA . PHE A 1 92 ? -10.345 -7.924 0.661 1.00 89.12 92 PHE A CA 1
ATOM 732 C C . PHE A 1 92 ? -9.091 -8.753 0.365 1.00 89.12 92 PHE A C 1
ATOM 734 O O . PHE A 1 92 ? -8.621 -8.736 -0.773 1.00 89.12 92 PHE A O 1
ATOM 741 N N . LEU A 1 93 ? -8.591 -9.513 1.345 1.00 87.56 93 LEU A N 1
ATOM 742 C CA . LEU A 1 93 ? -7.450 -10.416 1.171 1.00 87.56 93 LEU A CA 1
ATOM 743 C C . LEU A 1 93 ? -7.727 -11.465 0.094 1.00 87.56 93 LEU A C 1
ATOM 745 O O . LEU A 1 93 ? -6.870 -11.711 -0.750 1.00 87.56 93 LEU A O 1
ATOM 749 N N . GLU A 1 94 ? -8.939 -12.014 0.062 1.00 91.38 94 GLU A N 1
ATOM 750 C CA . GLU A 1 94 ? -9.344 -12.972 -0.960 1.00 91.38 94 GLU A CA 1
ATOM 751 C C . GLU A 1 94 ? -9.342 -12.358 -2.364 1.00 91.38 94 GLU A C 1
ATOM 753 O O . GLU A 1 94 ? -8.709 -12.889 -3.275 1.00 91.38 94 GLU A O 1
ATOM 758 N N . ARG A 1 95 ? -9.945 -11.175 -2.542 1.00 91.06 95 ARG A N 1
ATOM 759 C CA . ARG A 1 95 ? -9.874 -10.456 -3.826 1.00 91.06 95 ARG A CA 1
ATOM 760 C C . ARG A 1 95 ? -8.438 -10.144 -4.234 1.00 91.06 95 ARG A C 1
ATOM 762 O O . ARG A 1 95 ? -8.102 -10.253 -5.409 1.00 91.06 95 ARG A O 1
ATOM 769 N N . ARG A 1 96 ? -7.578 -9.777 -3.280 1.00 87.44 96 ARG A N 1
ATOM 770 C CA . ARG A 1 96 ? -6.156 -9.533 -3.544 1.00 87.44 96 ARG A CA 1
ATOM 771 C C . ARG A 1 96 ? -5.445 -10.808 -4.000 1.00 87.44 96 ARG A C 1
ATOM 773 O O . ARG A 1 96 ? -4.682 -10.734 -4.958 1.00 87.44 96 ARG A O 1
ATOM 780 N N . ARG A 1 97 ? -5.708 -11.962 -3.373 1.00 89.81 97 ARG A N 1
ATOM 781 C CA . ARG A 1 97 ? -5.177 -13.267 -3.810 1.00 89.81 97 ARG A CA 1
ATOM 782 C C . ARG A 1 97 ? -5.599 -13.601 -5.237 1.00 89.81 97 ARG A C 1
ATOM 784 O O . ARG A 1 97 ? -4.758 -14.011 -6.026 1.00 89.81 97 ARG A O 1
ATOM 791 N N . GLN A 1 98 ? -6.861 -13.361 -5.580 1.00 93.38 98 GLN A N 1
ATOM 792 C CA . GLN A 1 98 ? -7.395 -13.627 -6.918 1.00 93.38 98 GLN A CA 1
ATOM 793 C C . GLN A 1 98 ? -6.852 -12.666 -7.985 1.00 93.38 98 GLN A C 1
ATOM 795 O O . GLN A 1 98 ? -6.585 -13.080 -9.109 1.00 93.38 98 GLN A O 1
ATOM 800 N N . ALA A 1 99 ? -6.669 -11.387 -7.648 1.00 91.06 99 ALA A N 1
ATOM 801 C CA . ALA A 1 99 ? -6.170 -10.379 -8.582 1.00 91.06 99 ALA A CA 1
ATOM 802 C C . ALA A 1 99 ? -4.650 -10.457 -8.797 1.00 91.06 99 ALA A C 1
ATOM 804 O O . ALA A 1 99 ? -4.165 -10.112 -9.875 1.00 91.06 99 ALA A O 1
ATOM 805 N N . ARG A 1 100 ? -3.893 -10.910 -7.787 1.00 91.31 100 ARG A N 1
ATOM 806 C CA . ARG A 1 100 ? -2.424 -10.913 -7.794 1.00 91.31 100 ARG A CA 1
ATOM 807 C C . ARG A 1 100 ? -1.810 -11.574 -9.039 1.00 91.31 100 ARG A C 1
ATOM 809 O O . ARG A 1 100 ? -0.982 -10.908 -9.651 1.00 91.31 100 ARG A O 1
ATOM 816 N N . PRO A 1 101 ? -2.210 -12.785 -9.474 1.00 94.12 101 PRO A N 1
ATOM 817 C CA . PRO A 1 101 ? -1.620 -13.422 -10.653 1.00 94.12 101 PRO A CA 1
ATOM 818 C C . PRO A 1 101 ? -1.799 -12.603 -11.932 1.00 94.12 101 PRO A C 1
ATOM 820 O O . PRO A 1 101 ? -0.912 -12.579 -12.778 1.00 94.12 101 PRO A O 1
ATOM 823 N N . ASN A 1 102 ? -2.935 -11.916 -12.080 1.00 93.94 102 ASN A N 1
ATOM 824 C CA . ASN A 1 102 ? -3.180 -11.074 -13.249 1.00 93.94 102 ASN A CA 1
ATOM 825 C C . ASN A 1 102 ? -2.272 -9.845 -13.223 1.00 93.94 102 ASN A C 1
ATOM 827 O O . ASN A 1 102 ? -1.648 -9.532 -14.227 1.00 93.94 102 ASN A O 1
ATOM 831 N N . ILE A 1 103 ? -2.121 -9.200 -12.064 1.00 93.50 103 ILE A N 1
ATOM 832 C CA . ILE A 1 103 ? -1.208 -8.059 -11.918 1.00 93.50 103 ILE A CA 1
ATOM 833 C C . ILE A 1 103 ? 0.249 -8.495 -12.146 1.00 93.50 103 ILE A C 1
ATOM 835 O O . ILE A 1 103 ? 1.003 -7.769 -12.783 1.00 93.50 103 ILE A O 1
ATOM 839 N N . GLU A 1 104 ? 0.658 -9.675 -11.664 1.00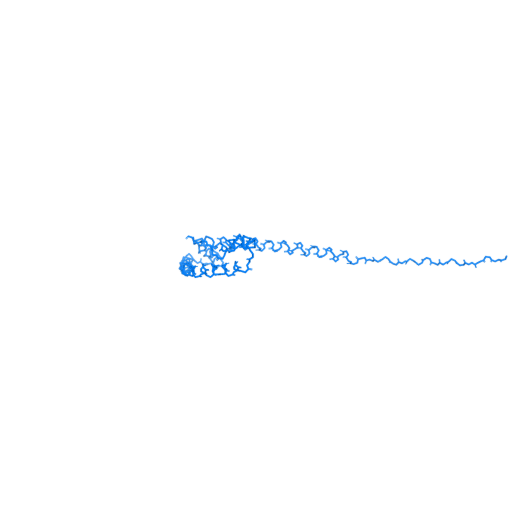 93.44 104 GLU A N 1
ATOM 840 C CA . GLU A 1 104 ? 2.005 -10.213 -11.914 1.00 93.44 104 GLU A CA 1
ATOM 841 C C . GLU A 1 104 ? 2.267 -10.390 -13.413 1.00 93.44 104 GLU A C 1
ATOM 843 O O . GLU A 1 104 ? 3.304 -9.934 -13.890 1.00 93.44 104 GLU A O 1
ATOM 848 N N . LYS A 1 105 ? 1.302 -10.944 -14.158 1.00 95.88 105 LYS A N 1
ATOM 849 C CA . LYS A 1 105 ? 1.391 -11.085 -15.620 1.00 95.88 105 LYS A CA 1
ATOM 850 C C . LYS A 1 105 ? 1.512 -9.742 -16.338 1.00 95.88 105 LYS A C 1
ATOM 852 O O . LYS A 1 105 ? 2.356 -9.612 -17.217 1.00 95.88 105 LYS A O 1
ATOM 857 N N . GLU A 1 106 ? 0.708 -8.748 -15.962 1.00 95.12 106 GLU A N 1
ATOM 858 C CA . GLU A 1 106 ? 0.780 -7.402 -16.553 1.00 95.12 106 GLU A CA 1
ATOM 859 C C . GLU A 1 106 ? 2.138 -6.739 -16.284 1.00 95.12 106 GLU A C 1
ATOM 861 O O . GLU A 1 106 ? 2.719 -6.105 -17.163 1.00 95.12 106 GLU A O 1
ATOM 866 N N . LEU A 1 107 ? 2.688 -6.914 -15.078 1.00 95.31 107 LEU A N 1
ATOM 867 C CA . LEU A 1 107 ? 4.014 -6.395 -14.741 1.00 95.31 107 LEU A CA 1
ATOM 868 C C . LEU A 1 107 ? 5.132 -7.124 -15.498 1.00 95.31 107 LEU A C 1
ATOM 870 O O . LEU A 1 107 ? 6.103 -6.477 -15.889 1.00 95.31 107 LEU A O 1
ATOM 874 N N . ASP A 1 108 ? 5.009 -8.435 -15.717 1.00 95.81 108 ASP A N 1
ATOM 875 C CA . ASP A 1 108 ? 5.958 -9.203 -16.532 1.00 95.81 108 ASP A CA 1
ATOM 876 C C . ASP A 1 108 ? 5.930 -8.743 -17.996 1.00 95.81 108 ASP A C 1
ATOM 878 O O . ASP A 1 108 ? 6.984 -8.500 -18.586 1.00 95.81 108 ASP A O 1
ATOM 882 N N . ALA A 1 109 ? 4.733 -8.557 -18.563 1.00 96.19 109 ALA A N 1
ATOM 883 C CA . ALA A 1 109 ? 4.551 -8.052 -19.922 1.00 96.19 109 ALA A CA 1
ATOM 884 C C . ALA A 1 109 ? 5.134 -6.640 -20.079 1.00 96.19 109 ALA A C 1
ATOM 886 O O . ALA A 1 109 ? 5.960 -6.407 -20.959 1.00 96.19 109 ALA A O 1
ATOM 887 N N . LEU A 1 110 ? 4.802 -5.729 -19.158 1.00 95.00 110 LEU A N 1
ATOM 888 C CA . LEU A 1 110 ? 5.349 -4.373 -19.120 1.00 95.00 110 LEU A CA 1
ATOM 889 C C . LEU A 1 110 ? 6.884 -4.375 -19.080 1.00 95.00 110 LEU A C 1
ATOM 891 O O . LEU A 1 110 ? 7.528 -3.606 -19.794 1.00 95.00 110 LEU A O 1
ATOM 895 N N . GLN A 1 111 ? 7.483 -5.223 -18.239 1.00 95.88 111 GLN A N 1
ATOM 896 C CA . GLN A 1 111 ? 8.937 -5.318 -18.141 1.00 95.88 111 GLN A CA 1
ATOM 897 C C . GLN A 1 111 ? 9.556 -5.811 -19.450 1.00 95.88 111 GLN A C 1
ATOM 899 O O . GLN A 1 111 ? 10.555 -5.245 -19.891 1.00 95.88 111 GLN A O 1
ATOM 904 N N . ALA A 1 112 ? 8.965 -6.834 -20.072 1.00 96.19 112 ALA A N 1
ATOM 905 C CA . ALA A 1 112 ? 9.439 -7.386 -21.335 1.00 96.19 112 ALA A CA 1
ATOM 906 C C . ALA A 1 112 ? 9.338 -6.370 -22.484 1.00 96.19 112 ALA A C 1
ATOM 908 O O . ALA A 1 112 ? 10.309 -6.183 -23.217 1.00 96.19 112 ALA A O 1
ATOM 909 N N . GLU A 1 113 ? 8.205 -5.674 -22.606 1.00 97.06 113 GLU A N 1
ATOM 910 C CA . GLU A 1 113 ? 7.985 -4.655 -23.638 1.00 97.06 113 GLU A CA 1
ATOM 911 C C . GLU A 1 113 ? 8.952 -3.476 -23.500 1.00 97.06 113 GLU A C 1
ATOM 913 O O . GLU A 1 113 ? 9.525 -3.023 -24.491 1.00 97.06 113 GLU A O 1
ATOM 918 N N . ILE A 1 114 ? 9.203 -3.015 -22.270 1.00 96.12 114 ILE A N 1
ATOM 919 C CA . ILE A 1 114 ? 10.194 -1.962 -22.023 1.00 96.12 114 ILE A CA 1
ATOM 920 C C . ILE A 1 114 ? 11.606 -2.473 -22.328 1.00 96.12 114 ILE A C 1
ATOM 922 O O . ILE A 1 114 ? 12.360 -1.794 -23.018 1.00 96.12 114 ILE A O 1
ATOM 926 N N . ASN A 1 115 ? 11.979 -3.673 -21.876 1.00 96.69 115 ASN A N 1
ATOM 927 C CA . ASN A 1 115 ? 13.318 -4.213 -22.127 1.00 96.69 115 ASN A CA 1
ATOM 928 C C . ASN A 1 115 ? 13.608 -4.422 -23.621 1.00 96.69 115 ASN A C 1
ATOM 930 O O . ASN A 1 115 ? 14.756 -4.277 -24.031 1.00 96.69 115 ASN A O 1
ATOM 934 N N . ALA A 1 116 ? 12.590 -4.688 -24.444 1.00 97.12 116 ALA A N 1
ATOM 935 C CA . ALA A 1 116 ? 12.745 -4.844 -25.890 1.00 97.12 116 ALA A CA 1
ATOM 936 C C . ALA A 1 116 ? 13.172 -3.553 -26.618 1.00 97.12 116 ALA A C 1
ATOM 938 O O . ALA A 1 116 ? 13.745 -3.632 -27.704 1.00 97.12 116 ALA A O 1
ATOM 939 N N . VAL A 1 117 ? 12.913 -2.373 -26.040 1.00 97.75 117 VAL A N 1
ATOM 940 C CA . VAL A 1 117 ? 13.280 -1.071 -26.635 1.00 97.75 117 VAL A CA 1
ATOM 941 C C . VAL A 1 117 ? 14.533 -0.445 -26.016 1.00 97.75 117 VAL A C 1
ATOM 943 O O . VAL A 1 117 ? 14.985 0.607 -26.468 1.00 97.75 117 VAL A O 1
ATOM 946 N N . LEU A 1 118 ? 15.096 -1.068 -24.978 1.00 97.12 118 LEU A N 1
ATOM 947 C CA . LEU A 1 118 ? 16.273 -0.576 -24.266 1.00 97.12 118 LEU A CA 1
ATOM 948 C C . LEU A 1 118 ? 17.561 -1.219 -24.786 1.00 97.12 118 LEU A C 1
ATOM 950 O O . LEU A 1 118 ? 17.583 -2.365 -25.230 1.00 97.12 118 LEU A O 1
ATOM 954 N N . THR A 1 119 ? 18.678 -0.496 -24.672 1.00 97.81 119 THR A N 1
ATOM 955 C CA . THR A 1 119 ? 19.998 -1.122 -24.823 1.00 97.81 119 THR A CA 1
ATOM 956 C C . THR A 1 119 ? 20.273 -2.077 -23.652 1.00 97.81 119 THR A C 1
ATOM 958 O O . THR A 1 119 ? 19.700 -1.895 -22.572 1.00 97.81 119 THR A O 1
ATOM 961 N N . PRO A 1 120 ? 21.194 -3.050 -23.790 1.00 96.19 120 PRO A N 1
ATOM 962 C CA . PRO A 1 120 ? 21.516 -3.979 -22.701 1.00 96.19 120 PRO A CA 1
ATOM 963 C C . PRO A 1 120 ? 21.897 -3.277 -21.384 1.00 96.19 120 PRO A C 1
ATOM 965 O O . PRO A 1 120 ? 21.443 -3.651 -20.305 1.00 96.19 120 PRO A O 1
ATOM 968 N N . GLU A 1 121 ? 22.669 -2.193 -21.473 1.00 95.94 121 GLU A N 1
ATOM 969 C CA . GLU A 1 121 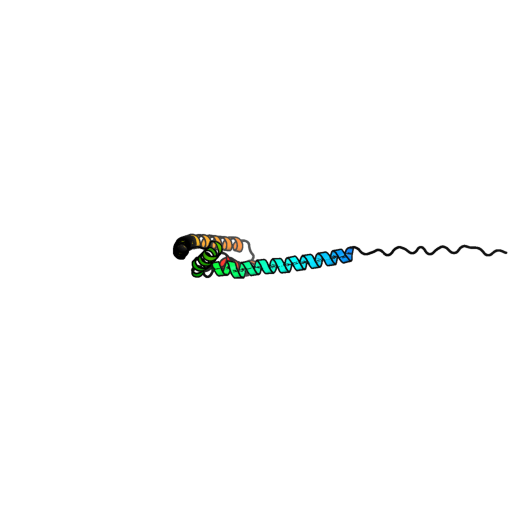? 23.093 -1.388 -20.319 1.00 95.94 121 GLU A CA 1
ATOM 970 C C . GLU A 1 121 ? 21.931 -0.621 -19.661 1.00 95.94 121 GLU A C 1
ATOM 972 O O . GLU A 1 121 ? 21.935 -0.366 -18.453 1.00 95.94 121 GLU A O 1
ATOM 977 N N . GLN A 1 122 ? 20.935 -0.209 -20.452 1.00 96.88 122 GLN A N 1
ATOM 978 C CA . GLN A 1 122 ? 19.729 0.450 -19.954 1.00 96.88 122 GLN A CA 1
ATOM 979 C C . GLN A 1 122 ? 18.774 -0.556 -19.306 1.00 96.88 122 GLN A C 1
ATOM 981 O O . GLN A 1 122 ? 18.236 -0.253 -18.239 1.00 96.88 122 GLN A O 1
ATOM 986 N N . ALA A 1 123 ? 18.616 -1.741 -19.899 1.00 96.31 123 ALA A N 1
ATOM 987 C CA . ALA A 1 123 ? 17.795 -2.827 -19.368 1.00 96.31 123 ALA A CA 1
ATOM 988 C C . ALA A 1 123 ? 18.278 -3.263 -17.975 1.00 96.31 123 ALA A C 1
ATOM 990 O O . ALA A 1 123 ? 17.489 -3.312 -17.035 1.00 96.31 123 ALA A O 1
ATOM 991 N N . GLU A 1 124 ? 19.592 -3.423 -17.770 1.00 95.50 124 GLU A N 1
ATOM 992 C CA . GLU A 1 124 ? 20.136 -3.783 -16.451 1.00 95.50 124 GLU A CA 1
ATOM 993 C C . GLU A 1 124 ? 19.806 -2.729 -15.370 1.00 95.50 124 GLU A C 1
ATOM 995 O O . GLU A 1 124 ? 19.476 -3.046 -14.220 1.00 95.50 124 GLU A O 1
ATOM 1000 N N . LYS A 1 125 ? 19.874 -1.438 -15.728 1.00 94.81 125 LYS A N 1
ATOM 1001 C CA . LYS A 1 125 ? 19.494 -0.338 -14.824 1.00 94.81 125 LYS A CA 1
ATOM 1002 C C . LYS A 1 125 ? 17.990 -0.319 -14.565 1.00 94.81 125 LYS A C 1
ATOM 1004 O O . LYS A 1 125 ? 17.577 0.002 -13.446 1.00 94.81 125 LYS A O 1
ATOM 1009 N N . TRP A 1 126 ? 17.191 -0.622 -15.583 1.00 95.06 126 TRP A N 1
ATOM 1010 C CA . TRP A 1 126 ? 15.743 -0.712 -15.483 1.00 95.06 126 TRP A CA 1
ATOM 1011 C C . TRP A 1 126 ? 15.320 -1.857 -14.564 1.00 95.06 126 TRP A C 1
ATOM 1013 O O . TRP A 1 126 ? 14.611 -1.592 -13.599 1.00 95.06 126 TRP A O 1
ATOM 1023 N N . ASP A 1 127 ? 15.839 -3.070 -14.744 1.00 94.12 127 ASP A N 1
ATOM 1024 C CA . ASP A 1 127 ? 15.482 -4.249 -13.942 1.00 94.12 127 ASP A CA 1
ATOM 1025 C C . ASP A 1 127 ? 15.722 -4.029 -12.436 1.00 94.12 127 ASP A C 1
ATOM 1027 O O . ASP A 1 127 ? 14.885 -4.355 -11.582 1.00 94.12 127 ASP A O 1
ATOM 1031 N N . LYS A 1 128 ? 16.831 -3.364 -12.081 1.00 91.94 128 LYS A N 1
ATOM 1032 C CA . LYS A 1 128 ? 17.131 -2.986 -10.686 1.00 91.94 128 LYS A CA 1
ATOM 1033 C C . LYS A 1 128 ? 16.108 -2.006 -10.103 1.00 91.94 128 LYS A C 1
ATOM 1035 O O . LYS A 1 128 ? 15.823 -2.057 -8.907 1.00 91.94 128 LYS A O 1
ATOM 1040 N N . ARG A 1 129 ? 15.559 -1.096 -10.911 1.00 92.31 129 ARG A N 1
ATOM 1041 C CA . ARG A 1 129 ? 14.518 -0.142 -10.481 1.00 92.31 129 ARG A CA 1
ATOM 1042 C C . ARG A 1 129 ? 13.140 -0.794 -10.470 1.00 92.31 129 ARG A C 1
ATOM 1044 O O . ARG A 1 129 ? 12.373 -0.578 -9.533 1.00 92.31 129 ARG A O 1
ATOM 1051 N N . PHE A 1 130 ? 12.858 -1.621 -11.468 1.00 93.62 130 PHE A N 1
ATOM 1052 C CA . PHE A 1 130 ? 11.585 -2.296 -11.640 1.00 93.62 130 PHE A CA 1
ATOM 1053 C C . PHE A 1 130 ? 11.313 -3.295 -10.517 1.00 93.62 130 PHE A C 1
ATOM 1055 O O . PHE A 1 130 ? 10.208 -3.326 -9.991 1.00 93.62 130 PHE A O 1
ATOM 1062 N N . SER A 1 131 ? 12.327 -4.026 -10.044 1.00 88.88 131 SER A N 1
ATOM 1063 C CA . SER A 1 131 ? 12.176 -4.919 -8.883 1.00 88.88 131 SER A CA 1
ATOM 1064 C C . SER A 1 131 ? 11.723 -4.187 -7.607 1.00 88.88 131 SER A C 1
ATOM 1066 O O . SER A 1 131 ? 10.886 -4.697 -6.859 1.00 88.88 131 SER A O 1
ATOM 1068 N N . ARG A 1 132 ? 12.206 -2.956 -7.375 1.00 87.44 132 ARG A N 1
ATOM 1069 C CA . ARG A 1 132 ? 11.748 -2.102 -6.262 1.00 87.44 132 ARG A CA 1
ATOM 1070 C C . ARG A 1 132 ? 10.324 -1.602 -6.475 1.00 87.44 132 ARG A C 1
ATOM 1072 O O . ARG A 1 132 ? 9.544 -1.568 -5.533 1.00 87.44 132 ARG A O 1
ATOM 1079 N N . PHE A 1 133 ? 9.980 -1.219 -7.701 1.00 88.25 133 PHE A N 1
ATOM 1080 C CA . PHE A 1 133 ? 8.615 -0.825 -8.042 1.00 88.25 133 PHE A CA 1
ATOM 1081 C C . PHE A 1 133 ? 7.632 -1.992 -7.857 1.00 88.25 133 PHE A C 1
ATOM 1083 O O . PHE A 1 133 ? 6.594 -1.832 -7.217 1.00 88.25 133 PHE A O 1
ATOM 1090 N N . ARG A 1 134 ? 7.996 -3.194 -8.318 1.00 89.00 134 ARG A N 1
ATOM 1091 C CA . ARG A 1 134 ? 7.183 -4.409 -8.207 1.00 89.00 134 ARG A CA 1
ATOM 1092 C C . ARG A 1 134 ? 6.860 -4.757 -6.758 1.00 89.00 134 ARG A C 1
ATOM 1094 O O . ARG A 1 134 ? 5.712 -5.070 -6.463 1.00 89.00 134 ARG A O 1
ATOM 1101 N N . SER A 1 135 ? 7.828 -4.662 -5.846 1.00 85.12 135 SER A N 1
ATOM 1102 C CA . SER A 1 135 ? 7.592 -4.957 -4.424 1.00 85.12 135 SER A CA 1
ATOM 1103 C C . SER A 1 135 ? 6.706 -3.923 -3.717 1.00 85.12 135 SER A C 1
ATOM 1105 O O . SER A 1 135 ? 6.073 -4.253 -2.713 1.00 85.12 135 SER A O 1
ATOM 1107 N N . LEU A 1 136 ? 6.620 -2.697 -4.244 1.00 84.38 136 LEU A N 1
ATOM 1108 C CA . LEU A 1 136 ? 5.691 -1.669 -3.767 1.00 84.38 136 LEU A CA 1
ATOM 1109 C C . LEU A 1 136 ? 4.266 -1.891 -4.291 1.00 84.38 136 LEU A C 1
ATOM 1111 O O . LEU A 1 136 ? 3.316 -1.750 -3.525 1.00 84.38 136 LEU A O 1
ATOM 1115 N N . VAL A 1 137 ? 4.114 -2.247 -5.571 1.00 83.62 137 VAL A N 1
ATOM 1116 C CA . VAL A 1 137 ? 2.800 -2.476 -6.207 1.00 83.62 137 VAL A CA 1
ATOM 1117 C C . VAL A 1 137 ? 2.178 -3.803 -5.767 1.00 83.62 137 VAL A C 1
ATOM 1119 O O . VAL A 1 137 ? 0.978 -3.876 -5.507 1.00 8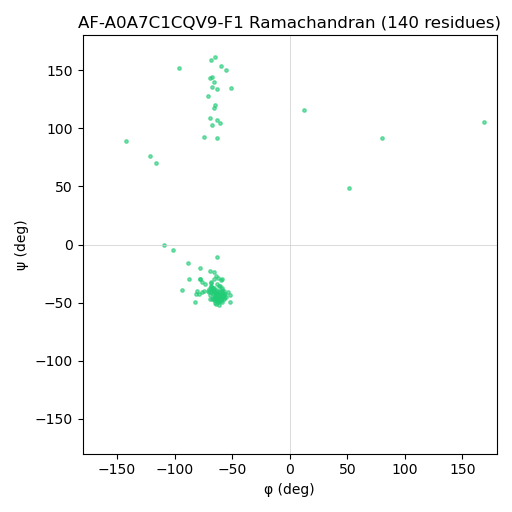3.62 137 VAL A O 1
ATOM 1122 N N . LEU A 1 138 ? 2.993 -4.850 -5.643 1.00 85.06 138 LEU A N 1
ATOM 1123 C CA . LEU A 1 138 ? 2.589 -6.183 -5.205 1.00 85.06 138 LEU A CA 1
ATOM 1124 C C . LEU A 1 138 ? 3.367 -6.602 -3.953 1.00 85.06 138 LEU A C 1
ATOM 1126 O O . LEU A 1 138 ? 4.262 -7.452 -4.025 1.00 85.06 138 LEU A O 1
ATOM 1130 N N . PRO A 1 139 ? 3.009 -6.060 -2.775 1.00 78.75 139 PRO A N 1
ATOM 1131 C CA . PRO A 1 139 ? 3.604 -6.522 -1.535 1.00 78.75 139 PRO A CA 1
ATOM 1132 C C . PRO A 1 139 ? 3.323 -8.022 -1.333 1.00 78.75 139 PRO A C 1
ATOM 1134 O O . PRO A 1 139 ? 2.316 -8.535 -1.851 1.00 78.75 139 PRO A O 1
AT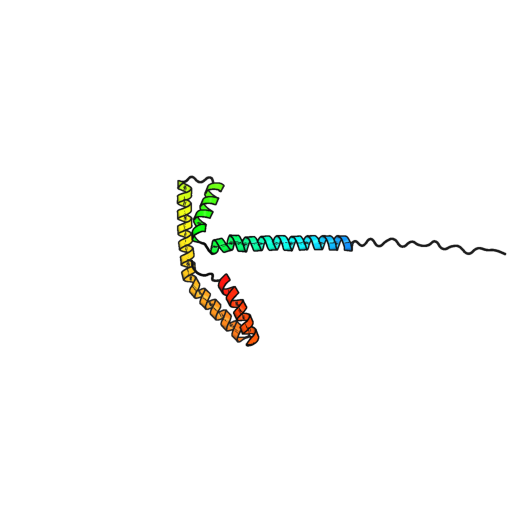OM 1137 N N . PRO A 1 140 ? 4.169 -8.754 -0.589 1.00 75.88 140 PRO A N 1
ATOM 1138 C CA . PRO A 1 140 ? 3.912 -10.152 -0.249 1.00 75.88 140 PRO A CA 1
ATOM 1139 C C . PRO A 1 140 ? 2.548 -10.304 0.444 1.00 75.88 140 PRO A C 1
ATOM 1141 O O . PRO A 1 140 ? 2.026 -9.355 1.041 1.00 75.88 140 PRO A O 1
ATOM 1144 N N . LEU A 1 141 ? 1.921 -11.467 0.261 1.00 71.31 141 LEU A N 1
ATOM 1145 C CA . LEU A 1 141 ? 0.745 -11.821 1.052 1.00 71.31 141 LEU A CA 1
ATOM 1146 C C . LEU A 1 141 ? 1.205 -12.064 2.502 1.00 71.31 141 LEU A C 1
ATOM 1148 O O . LEU A 1 141 ? 2.329 -12.543 2.670 1.00 71.31 141 LEU A O 1
ATOM 1152 N N . PRO A 1 142 ? 0.400 -11.674 3.504 1.00 64.38 142 PRO A N 1
ATOM 1153 C CA . PRO A 1 142 ? 0.640 -12.064 4.891 1.00 64.38 142 PRO A CA 1
ATOM 1154 C C . PRO A 1 142 ? 0.582 -13.588 5.051 1.00 64.38 142 PRO A C 1
ATOM 1156 O O . PRO A 1 142 ? -0.147 -14.235 4.257 1.00 64.38 142 PRO A O 1
#